Protein AF-A0A536I5G3-F1 (afdb_monomer_lite)

Sequence (88 aa):
MLIRRRPLLRTAVVAGTVGAVAGHAAAKTSAHEAQQDAQMAQMQKQTHTEQMEAAKIATLGKLKKMLDQGVLTQQEFDTERGKILHGA

Foldseek 3Di:
DDDDDDDPPPPDPDDDDDPDPVPVVVVVVVVVVVVVVVVVVVVVVVVVVVVLVVVLVVVLVVLVVCCVVVVDPPVVSVVVNCCSVVND

Radius of gyration: 27.37 Å; chains: 1; bounding box: 61×52×52 Å

Structure (mmCIF, N/CA/C/O backbone):
data_AF-A0A536I5G3-F1
#
_entry.id   AF-A0A536I5G3-F1
#
loop_
_atom_site.group_PDB
_atom_site.id
_atom_site.type_symbol
_atom_site.label_atom_id
_atom_site.label_alt_id
_atom_site.label_comp_id
_atom_site.label_asym_id
_atom_site.label_entity_id
_atom_site.label_seq_id
_atom_site.pdbx_PDB_ins_code
_atom_site.Cartn_x
_atom_site.Cartn_y
_atom_site.Cartn_z
_atom_site.occupancy
_atom_site.B_iso_or_equiv
_atom_site.auth_seq_id
_atom_site.auth_comp_id
_atom_site.auth_asym_id
_atom_site.auth_atom_id
_atom_site.pdbx_PDB_model_num
ATOM 1 N N . MET A 1 1 ? 20.076 -43.058 -34.529 1.00 56.66 1 MET A N 1
ATOM 2 C CA . MET A 1 1 ? 20.907 -42.313 -33.554 1.00 56.66 1 MET A CA 1
ATOM 3 C C . MET A 1 1 ? 22.008 -41.595 -34.311 1.00 56.66 1 MET A C 1
ATOM 5 O O . MET A 1 1 ? 22.682 -42.283 -35.054 1.00 56.66 1 MET A O 1
ATOM 9 N N . LEU A 1 2 ? 22.179 -40.275 -34.152 1.00 52.53 2 LEU A N 1
ATOM 10 C CA . LEU A 1 2 ? 23.453 -39.558 -34.364 1.00 52.53 2 LEU A CA 1
ATOM 11 C C . LEU A 1 2 ? 23.300 -38.108 -33.870 1.00 52.53 2 LEU A C 1
ATOM 13 O O . LEU A 1 2 ? 22.832 -37.213 -34.568 1.00 52.53 2 LEU A O 1
ATOM 17 N N . ILE A 1 3 ? 23.650 -37.933 -32.599 1.00 61.28 3 ILE A N 1
ATOM 18 C CA . ILE A 1 3 ? 23.603 -36.696 -31.818 1.00 61.28 3 ILE A CA 1
ATOM 19 C C . ILE A 1 3 ? 24.813 -35.843 -32.212 1.00 61.28 3 ILE A C 1
ATOM 21 O O . ILE A 1 3 ? 25.946 -36.207 -31.897 1.00 61.28 3 ILE A O 1
ATOM 25 N N . ARG A 1 4 ? 24.606 -34.704 -32.881 1.00 66.25 4 ARG A N 1
ATOM 26 C CA . ARG A 1 4 ? 25.697 -33.755 -33.156 1.00 66.25 4 ARG A CA 1
ATOM 27 C C . ARG A 1 4 ? 25.840 -32.794 -31.978 1.00 66.25 4 ARG A C 1
ATOM 29 O O . ARG A 1 4 ? 25.025 -31.901 -31.769 1.00 66.25 4 ARG A O 1
ATOM 36 N N . ARG A 1 5 ? 26.866 -33.058 -31.169 1.00 68.25 5 ARG A N 1
ATOM 37 C CA . ARG A 1 5 ? 27.278 -32.266 -30.006 1.00 68.25 5 ARG A CA 1
ATOM 38 C C . ARG A 1 5 ? 27.782 -30.885 -30.449 1.00 68.25 5 ARG A C 1
ATOM 40 O O . ARG A 1 5 ? 28.482 -30.764 -31.449 1.00 68.25 5 ARG A O 1
ATOM 47 N N . ARG A 1 6 ? 27.415 -29.865 -29.672 1.00 71.94 6 ARG A N 1
ATOM 48 C CA . ARG A 1 6 ? 27.824 -28.456 -29.802 1.00 71.94 6 ARG A CA 1
ATOM 49 C C . ARG A 1 6 ? 29.339 -28.288 -29.596 1.00 71.94 6 ARG A C 1
ATOM 51 O O . ARG A 1 6 ? 29.855 -28.892 -28.656 1.00 71.94 6 ARG A O 1
ATOM 58 N N . PRO A 1 7 ? 30.019 -27.371 -30.301 1.00 59.59 7 PRO A N 1
ATOM 59 C CA . PRO A 1 7 ? 31.191 -26.708 -29.753 1.00 59.59 7 PRO A CA 1
ATOM 60 C C . PRO A 1 7 ? 30.755 -25.469 -28.956 1.00 59.59 7 PRO A C 1
ATOM 62 O O . PRO A 1 7 ? 30.176 -24.523 -29.485 1.00 59.59 7 PRO A O 1
ATOM 65 N N . LEU A 1 8 ? 31.021 -25.499 -27.651 1.00 62.19 8 LEU A N 1
ATOM 66 C CA . LEU A 1 8 ? 31.000 -24.330 -26.779 1.00 62.19 8 LEU A CA 1
ATOM 67 C C . LEU A 1 8 ? 32.182 -23.430 -27.154 1.00 62.19 8 LEU A C 1
ATOM 69 O O . LEU A 1 8 ? 33.304 -23.682 -26.721 1.00 62.19 8 LEU A O 1
ATOM 73 N N . LEU A 1 9 ? 31.945 -22.366 -27.916 1.00 58.97 9 LEU A N 1
ATOM 74 C CA . LEU A 1 9 ? 32.908 -21.270 -28.017 1.00 58.97 9 LEU A CA 1
ATOM 75 C C . LEU A 1 9 ? 32.719 -20.341 -26.816 1.00 58.97 9 LEU A C 1
ATOM 77 O O . LEU A 1 9 ? 32.076 -19.300 -26.888 1.00 58.97 9 LEU A O 1
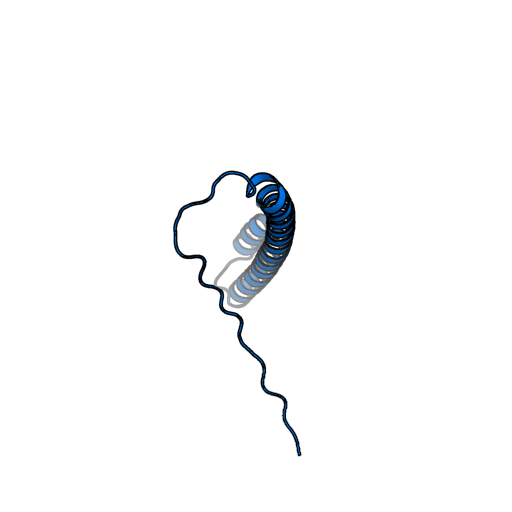ATOM 81 N N . ARG A 1 10 ? 33.273 -20.763 -25.677 1.00 56.03 10 ARG A N 1
ATOM 82 C CA . ARG A 1 10 ? 33.591 -19.869 -24.562 1.00 56.03 10 ARG A CA 1
ATOM 83 C C . ARG A 1 10 ? 34.911 -19.176 -24.886 1.00 56.03 10 ARG A C 1
ATOM 85 O O . ARG A 1 10 ? 35.974 -19.640 -24.489 1.00 56.03 10 ARG A O 1
ATOM 92 N N . THR A 1 11 ? 34.842 -18.085 -25.637 1.00 54.75 11 THR A N 1
ATOM 93 C CA . THR A 1 11 ? 35.968 -17.164 -25.799 1.00 54.75 11 THR A CA 1
ATOM 94 C C . THR A 1 11 ? 36.071 -16.313 -24.541 1.00 54.75 11 THR A C 1
ATOM 96 O O . THR A 1 11 ? 35.314 -15.362 -24.354 1.00 54.75 11 THR A O 1
ATOM 99 N N . ALA A 1 12 ? 36.985 -16.694 -23.650 1.00 58.03 12 ALA A N 1
ATOM 100 C CA . ALA A 1 12 ? 37.431 -15.836 -22.568 1.00 58.03 12 ALA A CA 1
ATOM 101 C C . ALA A 1 12 ? 38.168 -14.641 -23.189 1.00 58.03 12 ALA A C 1
ATOM 103 O O . ALA A 1 12 ? 39.237 -14.803 -23.775 1.00 58.03 12 ALA A O 1
ATOM 104 N N . VAL A 1 13 ? 37.578 -13.450 -23.096 1.00 54.91 13 VAL A N 1
ATOM 105 C CA . VAL A 1 13 ? 38.263 -12.199 -23.429 1.00 54.91 13 VAL A CA 1
ATOM 106 C C . VAL A 1 13 ? 39.204 -11.898 -22.267 1.00 54.91 13 VAL A C 1
ATOM 108 O O . VAL A 1 13 ? 38.827 -11.286 -21.272 1.00 54.91 13 VAL A O 1
ATOM 111 N N . VAL A 1 14 ? 40.419 -12.437 -22.365 1.00 52.50 14 VAL A N 1
ATOM 112 C CA . VAL A 1 14 ? 41.532 -12.145 -21.464 1.00 52.50 14 VAL A CA 1
ATOM 113 C C . VAL A 1 14 ? 42.202 -10.858 -21.940 1.00 52.50 14 VAL A C 1
ATOM 115 O O . VAL A 1 14 ? 42.611 -10.736 -23.089 1.00 52.50 14 VAL A O 1
ATOM 118 N N . ALA A 1 15 ? 42.229 -9.900 -21.019 1.00 55.84 15 ALA A N 1
ATOM 119 C CA . ALA A 1 15 ? 43.014 -8.676 -20.944 1.00 55.84 15 ALA A CA 1
ATOM 120 C C . ALA A 1 15 ? 44.068 -8.411 -22.046 1.00 55.84 15 ALA A C 1
ATOM 122 O O . ALA A 1 15 ? 45.107 -9.058 -22.096 1.00 55.84 15 ALA A O 1
ATOM 123 N N . GLY A 1 16 ? 43.836 -7.325 -22.796 1.00 49.59 16 GLY A N 1
ATOM 124 C CA . GLY A 1 16 ? 44.867 -6.382 -23.246 1.00 49.59 16 GLY A CA 1
ATOM 125 C C . GLY A 1 16 ? 45.701 -6.767 -24.473 1.00 49.59 16 GLY A C 1
ATOM 126 O O . GLY A 1 16 ? 46.524 -7.666 -24.389 1.00 49.59 16 GLY A O 1
ATOM 127 N N . THR A 1 17 ? 45.548 -5.994 -25.567 1.00 47.47 17 THR A N 1
ATOM 128 C CA . THR A 1 17 ? 46.599 -5.481 -26.503 1.00 47.47 17 THR A CA 1
ATOM 129 C C . THR A 1 17 ? 46.199 -5.382 -27.995 1.00 47.47 17 THR A C 1
ATOM 131 O O . THR A 1 17 ? 46.941 -5.837 -28.850 1.00 47.47 17 THR A O 1
ATOM 134 N N . VAL A 1 18 ? 45.097 -4.706 -28.371 1.00 43.56 18 VAL A N 1
ATOM 135 C CA . VAL A 1 18 ? 44.981 -4.048 -29.709 1.00 43.56 18 VAL A CA 1
ATOM 136 C C . VAL A 1 18 ? 43.835 -3.018 -29.736 1.00 43.56 18 VAL A C 1
ATOM 138 O O . VAL A 1 18 ? 42.681 -3.336 -30.005 1.00 43.56 18 VAL A O 1
ATOM 141 N N . GLY A 1 19 ? 44.144 -1.754 -29.435 1.00 47.53 19 GLY A N 1
ATOM 142 C CA . GLY A 1 19 ? 43.168 -0.674 -29.217 1.00 47.53 19 GLY A CA 1
ATOM 143 C C . GLY A 1 19 ? 42.674 0.110 -30.445 1.00 47.53 19 GLY A C 1
ATOM 144 O O . GLY A 1 19 ? 42.090 1.167 -30.248 1.00 47.53 19 GLY A O 1
ATOM 145 N N . ALA A 1 20 ? 42.881 -0.332 -31.693 1.00 48.97 20 ALA A N 1
ATOM 146 C CA . ALA A 1 20 ? 42.632 0.534 -32.867 1.00 48.97 20 ALA A CA 1
ATOM 147 C C . ALA A 1 20 ? 41.419 0.170 -33.752 1.00 48.97 20 ALA A C 1
ATOM 149 O O . ALA A 1 20 ? 40.963 1.006 -34.523 1.00 48.97 20 ALA A O 1
ATOM 150 N N . VAL A 1 21 ? 40.839 -1.029 -33.626 1.00 43.66 21 VAL A N 1
ATOM 151 C CA . VAL A 1 21 ? 39.613 -1.432 -34.367 1.00 43.66 21 VAL A CA 1
ATOM 152 C C . VAL A 1 21 ? 38.398 -1.655 -33.455 1.00 43.66 21 VAL A C 1
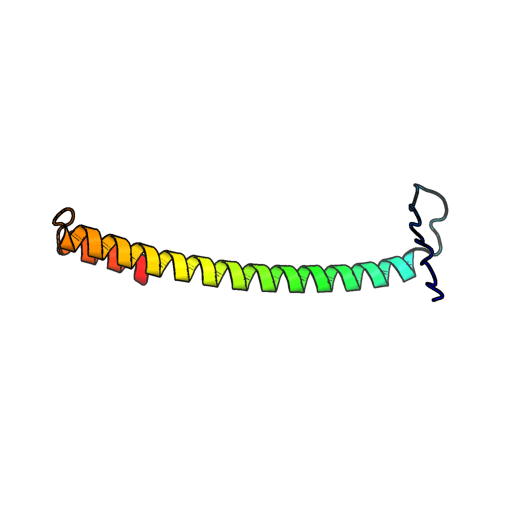ATOM 154 O O . VAL A 1 21 ? 37.314 -2.004 -33.915 1.00 43.66 21 VAL A O 1
ATOM 157 N N . ALA A 1 22 ? 38.552 -1.395 -32.154 1.00 46.69 22 ALA A N 1
ATOM 158 C CA . ALA A 1 22 ? 37.526 -1.643 -31.142 1.00 46.69 22 ALA A CA 1
ATOM 159 C C . ALA A 1 22 ? 36.383 -0.609 -31.135 1.00 46.69 22 ALA A C 1
ATOM 161 O O . ALA A 1 22 ? 35.292 -0.928 -30.675 1.00 46.69 22 ALA A O 1
ATOM 162 N N . GLY A 1 23 ? 36.586 0.602 -31.670 1.00 50.19 23 GLY A N 1
ATOM 163 C CA . GLY A 1 23 ? 35.603 1.690 -31.571 1.00 50.19 23 GLY A CA 1
ATOM 164 C C . GLY A 1 23 ? 34.264 1.408 -32.266 1.00 50.19 23 GLY A C 1
ATOM 165 O O . GLY A 1 23 ? 33.215 1.767 -31.742 1.00 50.19 23 GLY A O 1
ATOM 166 N N . HIS A 1 24 ? 34.268 0.720 -33.415 1.00 53.31 24 HIS A N 1
ATOM 167 C CA . HIS A 1 24 ? 33.038 0.485 -34.186 1.00 53.31 24 HIS A CA 1
ATOM 168 C C . HIS A 1 24 ? 32.211 -0.702 -33.662 1.00 53.31 24 HIS A C 1
ATOM 170 O O . HIS A 1 24 ? 30.982 -0.683 -33.727 1.00 53.31 24 HIS A O 1
ATOM 176 N N . ALA A 1 25 ? 32.875 -1.724 -33.110 1.00 53.06 25 ALA A N 1
ATOM 177 C CA . ALA A 1 25 ? 32.205 -2.832 -32.435 1.00 53.06 25 ALA A CA 1
ATOM 178 C C . ALA A 1 25 ? 31.698 -2.406 -31.050 1.00 53.06 25 ALA A C 1
ATOM 180 O O . ALA A 1 25 ? 30.547 -2.674 -30.727 1.00 53.06 25 ALA A O 1
ATOM 181 N N . ALA A 1 26 ? 32.505 -1.659 -30.285 1.00 53.12 26 ALA A N 1
ATOM 182 C CA . ALA A 1 26 ? 32.098 -1.105 -28.997 1.00 53.12 26 ALA A CA 1
ATOM 183 C C . ALA A 1 26 ? 30.889 -0.169 -29.134 1.00 53.12 26 ALA A C 1
ATOM 185 O O . ALA A 1 26 ? 29.940 -0.318 -28.379 1.00 53.12 26 ALA A O 1
ATOM 186 N N . ALA A 1 27 ? 30.846 0.708 -30.146 1.00 59.09 27 ALA A N 1
ATOM 187 C CA . ALA A 1 27 ? 29.705 1.604 -30.362 1.00 59.09 27 ALA A CA 1
ATOM 188 C C . ALA A 1 27 ? 28.373 0.860 -30.593 1.00 59.09 27 ALA A C 1
ATOM 190 O O . ALA A 1 27 ? 27.326 1.306 -30.123 1.00 59.09 27 ALA A O 1
ATOM 191 N N . LYS A 1 28 ? 28.399 -0.285 -31.291 1.00 61.75 28 LYS A N 1
ATOM 192 C CA . LYS A 1 28 ? 27.204 -1.121 -31.498 1.00 61.75 28 LYS A CA 1
ATOM 193 C C . LYS A 1 28 ? 26.792 -1.859 -30.228 1.00 61.75 28 LYS A C 1
ATOM 195 O O . LYS A 1 28 ? 25.598 -1.946 -29.956 1.00 61.75 28 LYS A O 1
ATOM 200 N N . THR A 1 29 ? 27.752 -2.355 -29.449 1.00 60.91 29 THR A N 1
ATOM 201 C CA . THR A 1 29 ? 27.464 -3.013 -28.168 1.00 60.91 29 THR A CA 1
ATOM 202 C C . THR A 1 29 ? 26.899 -2.015 -27.161 1.00 60.91 29 THR A C 1
ATOM 204 O O . THR A 1 29 ? 25.851 -2.281 -26.590 1.00 60.91 29 THR A O 1
ATOM 207 N N . SER A 1 30 ? 27.478 -0.815 -27.059 1.00 61.25 30 SER A N 1
ATOM 208 C CA . SER A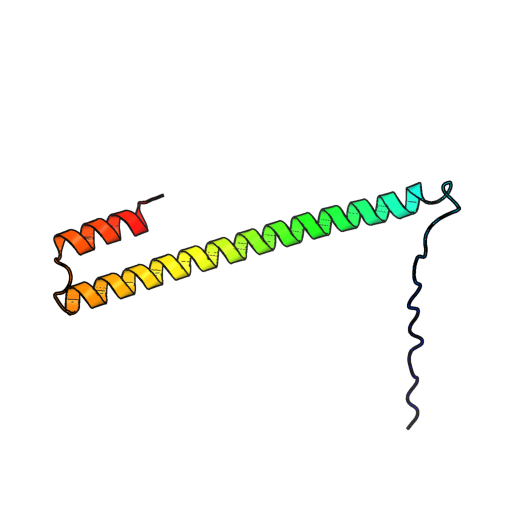 1 30 ? 26.998 0.238 -26.157 1.00 61.25 30 SER A CA 1
ATOM 209 C C . SER A 1 30 ? 25.582 0.716 -26.488 1.00 61.25 30 SER A C 1
ATOM 211 O O . SER A 1 30 ? 24.791 0.970 -25.583 1.00 61.25 30 SER A O 1
ATOM 213 N N . ALA A 1 31 ? 25.220 0.804 -27.774 1.00 66.31 31 ALA A N 1
ATOM 214 C CA . ALA A 1 31 ? 23.849 1.132 -28.174 1.00 66.31 31 ALA A CA 1
ATOM 215 C C . ALA A 1 31 ? 22.850 0.028 -27.777 1.00 66.31 31 ALA A C 1
ATOM 217 O O . ALA A 1 31 ? 21.736 0.316 -27.338 1.00 66.31 31 ALA A O 1
ATOM 218 N N . HIS A 1 32 ? 23.263 -1.236 -27.900 1.00 69.88 32 HIS A N 1
ATOM 219 C CA . HIS A 1 32 ? 22.432 -2.389 -27.567 1.00 69.88 32 HIS A CA 1
ATOM 220 C C . HIS A 1 32 ? 22.289 -2.597 -26.047 1.00 69.88 32 HIS A C 1
ATOM 222 O O . HIS A 1 32 ? 21.223 -3.008 -25.586 1.00 69.88 32 HIS A O 1
ATOM 228 N N . GLU A 1 33 ? 23.333 -2.282 -25.276 1.00 70.56 33 GLU A N 1
ATOM 229 C CA . GLU A 1 33 ? 23.338 -2.266 -23.807 1.00 70.56 33 GLU A CA 1
ATOM 230 C C . GLU A 1 33 ? 22.419 -1.161 -23.270 1.00 70.56 33 GLU A C 1
ATOM 232 O O . GLU A 1 33 ? 21.553 -1.436 -22.443 1.00 70.56 33 GLU A O 1
ATOM 237 N N . ALA A 1 34 ? 22.506 0.058 -23.817 1.00 73.25 34 ALA A N 1
ATOM 238 C CA . ALA A 1 34 ? 21.636 1.168 -23.422 1.00 73.25 34 ALA A CA 1
ATOM 239 C C . ALA A 1 34 ? 20.141 0.876 -23.673 1.00 73.25 34 ALA A C 1
ATOM 241 O O . ALA A 1 34 ? 19.289 1.243 -22.862 1.00 73.25 34 ALA A O 1
ATOM 242 N N . GLN A 1 35 ? 19.803 0.189 -24.773 1.00 76.81 35 GLN A N 1
ATOM 243 C CA . GLN A 1 35 ? 18.425 -0.247 -25.032 1.00 76.81 35 GLN A CA 1
ATOM 244 C C . GLN A 1 35 ? 17.956 -1.345 -24.068 1.00 76.81 35 GLN A C 1
ATOM 246 O O . GLN A 1 35 ? 16.798 -1.316 -23.649 1.00 76.81 35 GLN A O 1
ATOM 251 N N . GLN A 1 36 ? 18.821 -2.298 -23.708 1.00 72.62 36 GLN A N 1
ATOM 252 C CA . GLN A 1 36 ? 18.476 -3.340 -22.735 1.00 72.62 36 GLN A CA 1
ATOM 253 C C . GLN A 1 36 ? 18.265 -2.759 -21.336 1.00 72.62 36 GLN A C 1
ATOM 255 O O . GLN A 1 36 ? 17.264 -3.089 -20.703 1.00 72.62 36 GLN A O 1
ATOM 260 N N . ASP A 1 37 ? 19.131 -1.851 -20.885 1.00 78.25 37 ASP A N 1
ATOM 261 C CA . ASP A 1 37 ? 18.972 -1.167 -19.596 1.00 78.25 37 ASP A CA 1
ATOM 262 C C . ASP A 1 37 ? 17.682 -0.346 -19.541 1.00 78.25 37 ASP A C 1
ATOM 264 O O . ASP A 1 37 ? 16.942 -0.422 -18.558 1.00 78.25 37 ASP A O 1
ATOM 268 N N . ALA A 1 38 ? 17.345 0.379 -20.614 1.00 77.75 38 ALA A N 1
ATOM 269 C CA . ALA A 1 38 ? 16.083 1.112 -20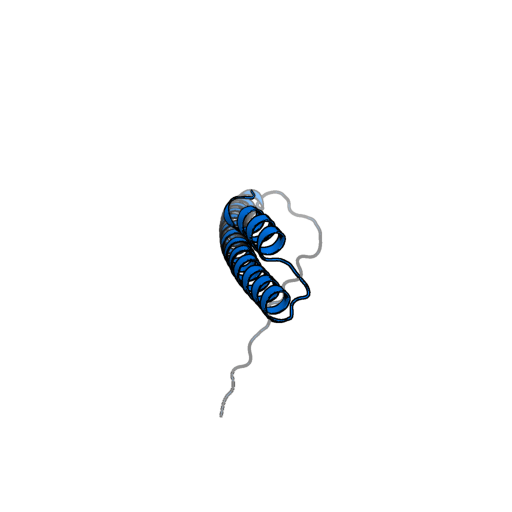.694 1.00 77.75 38 ALA A CA 1
ATOM 270 C C . ALA A 1 38 ? 14.864 0.177 -20.586 1.00 77.75 38 ALA A C 1
ATOM 272 O O . ALA A 1 38 ? 13.896 0.486 -19.886 1.00 77.75 38 ALA A O 1
ATOM 273 N N . GLN A 1 39 ? 14.920 -0.987 -21.238 1.00 78.50 39 GLN A N 1
ATOM 274 C CA . GLN A 1 39 ? 13.838 -1.970 -21.228 1.00 78.50 39 GLN A CA 1
ATOM 275 C C . GLN A 1 39 ? 13.713 -2.678 -19.865 1.00 78.50 39 GLN A C 1
ATOM 277 O O . GLN A 1 39 ? 12.601 -2.861 -19.364 1.00 78.50 39 GLN A O 1
ATOM 282 N N . MET A 1 40 ? 14.835 -3.000 -19.212 1.00 71.69 40 MET A N 1
ATOM 283 C CA . MET A 1 40 ? 14.859 -3.557 -17.854 1.00 71.69 40 MET A CA 1
ATOM 284 C C . MET A 1 40 ? 14.360 -2.552 -16.811 1.00 71.69 40 MET A C 1
ATOM 286 O O . MET A 1 40 ? 13.560 -2.917 -15.950 1.00 71.69 40 MET A O 1
ATOM 290 N N . ALA A 1 41 ? 14.755 -1.280 -16.911 1.00 76.25 41 ALA A N 1
ATOM 291 C CA . ALA A 1 41 ? 14.270 -0.219 -16.030 1.00 76.25 41 ALA A CA 1
ATOM 292 C C . ALA A 1 41 ? 12.751 -0.010 -16.164 1.00 76.25 41 ALA A C 1
ATOM 294 O O . ALA A 1 41 ? 12.061 0.239 -15.173 1.00 76.25 41 ALA A O 1
ATOM 295 N N . GLN A 1 42 ? 12.209 -0.141 -17.378 1.00 75.12 42 GLN A N 1
ATOM 296 C CA . GLN A 1 42 ? 10.770 -0.045 -17.616 1.00 75.12 42 GLN A CA 1
ATOM 297 C C . GLN A 1 42 ? 10.011 -1.244 -17.021 1.00 75.12 42 GLN A C 1
ATOM 299 O O . GLN A 1 42 ? 9.001 -1.054 -16.341 1.00 75.12 42 GLN A O 1
ATOM 304 N N . MET A 1 43 ? 10.542 -2.460 -17.180 1.00 69.88 43 MET A N 1
ATOM 305 C CA . MET A 1 43 ? 9.961 -3.681 -16.606 1.00 69.88 43 MET A CA 1
ATOM 306 C C . MET A 1 43 ? 10.033 -3.705 -15.067 1.00 69.88 43 MET A C 1
ATOM 308 O O . MET A 1 43 ? 9.083 -4.125 -14.400 1.00 69.88 43 MET A O 1
ATOM 312 N N . GLN A 1 44 ? 11.118 -3.187 -14.479 1.00 72.25 44 GLN A N 1
ATOM 313 C CA . GLN A 1 44 ? 11.233 -3.011 -13.027 1.00 72.25 44 GLN A CA 1
ATOM 314 C C . GLN A 1 44 ? 10.214 -2.003 -12.490 1.00 72.25 44 GLN A C 1
ATOM 316 O O . GLN A 1 44 ? 9.603 -2.251 -11.455 1.00 72.25 44 GLN A O 1
ATOM 321 N N . LYS A 1 45 ? 9.970 -0.889 -13.195 1.00 71.00 45 LYS A N 1
ATOM 322 C CA . LYS A 1 45 ? 8.943 0.082 -12.782 1.00 71.00 45 LYS A CA 1
ATOM 323 C C . LYS A 1 45 ? 7.538 -0.520 -12.785 1.00 71.00 45 LYS A C 1
ATOM 325 O O . LYS A 1 45 ? 6.789 -0.284 -11.840 1.00 71.00 45 LYS A O 1
ATOM 330 N N . GLN A 1 46 ? 7.180 -1.313 -13.796 1.00 68.50 46 GLN A N 1
ATOM 331 C CA . GLN A 1 46 ? 5.866 -1.970 -13.831 1.00 68.50 46 GLN A CA 1
ATOM 332 C C . GLN A 1 46 ? 5.680 -2.948 -12.669 1.00 68.50 46 GLN A C 1
ATOM 334 O O . GLN A 1 46 ? 4.706 -2.833 -11.927 1.00 68.50 46 GLN A O 1
ATOM 339 N N . THR A 1 47 ? 6.660 -3.823 -12.438 1.00 65.44 47 THR A N 1
ATOM 340 C CA . THR A 1 47 ? 6.590 -4.810 -11.348 1.00 65.44 47 THR A CA 1
ATOM 341 C C . THR A 1 47 ? 6.552 -4.161 -9.962 1.00 65.44 47 THR A C 1
ATOM 343 O O . THR A 1 47 ? 5.796 -4.608 -9.102 1.00 65.44 47 THR A O 1
ATOM 346 N N . HIS A 1 48 ? 7.284 -3.064 -9.740 1.00 72.88 48 HIS A N 1
ATOM 347 C CA . HIS A 1 48 ? 7.234 -2.336 -8.465 1.00 72.88 48 HIS A CA 1
ATOM 348 C C . HIS A 1 48 ? 5.866 -1.698 -8.195 1.00 72.88 48 HIS A C 1
ATOM 350 O O . HIS A 1 48 ? 5.405 -1.663 -7.054 1.00 72.88 48 HIS A O 1
ATOM 356 N N . THR A 1 49 ? 5.211 -1.191 -9.241 1.00 73.69 49 THR A N 1
ATOM 357 C CA . THR A 1 49 ? 3.914 -0.516 -9.106 1.00 73.69 49 THR A CA 1
ATOM 358 C C . THR A 1 49 ? 2.816 -1.527 -8.767 1.00 73.69 49 THR A C 1
ATOM 360 O O . THR A 1 49 ? 2.066 -1.319 -7.815 1.00 73.69 49 THR A O 1
ATOM 363 N N . GLU A 1 50 ? 2.797 -2.671 -9.456 1.00 72.69 50 GLU A N 1
ATOM 364 C CA . GLU A 1 50 ? 1.858 -3.771 -9.188 1.00 72.69 50 GLU A CA 1
ATOM 365 C C . GLU A 1 50 ? 2.056 -4.376 -7.790 1.00 72.69 50 GLU A C 1
ATOM 367 O O . GLU A 1 50 ? 1.088 -4.657 -7.082 1.00 72.69 50 GLU A O 1
ATOM 372 N N . GLN A 1 51 ? 3.308 -4.534 -7.345 1.00 74.88 51 GLN A N 1
ATOM 373 C CA . GLN A 1 51 ? 3.611 -5.026 -5.997 1.00 74.88 51 GLN A CA 1
ATOM 374 C C . GLN A 1 51 ? 3.156 -4.054 -4.904 1.00 74.88 51 GLN A C 1
ATOM 376 O O . GLN A 1 51 ? 2.614 -4.491 -3.886 1.00 74.88 51 GLN A O 1
ATOM 381 N N . MET A 1 52 ? 3.337 -2.745 -5.106 1.00 79.00 52 MET A N 1
ATOM 382 C CA . MET A 1 52 ? 2.852 -1.739 -4.160 1.00 79.00 52 MET A CA 1
ATOM 383 C C . MET A 1 52 ? 1.323 -1.703 -4.097 1.00 79.00 52 MET A C 1
ATOM 385 O O . MET A 1 52 ? 0.765 -1.598 -3.006 1.00 79.00 52 MET A O 1
ATOM 389 N N . GLU A 1 53 ? 0.630 -1.824 -5.229 1.00 82.31 53 GLU A N 1
ATOM 390 C CA . GLU A 1 53 ? -0.836 -1.845 -5.260 1.00 82.31 53 GLU A CA 1
ATOM 391 C C . GLU A 1 53 ? -1.406 -3.100 -4.582 1.00 82.31 53 GLU A C 1
ATOM 393 O O . GLU A 1 53 ? -2.276 -3.002 -3.712 1.00 82.31 53 GLU A O 1
ATOM 398 N N . ALA A 1 54 ? -0.839 -4.274 -4.873 1.00 85.38 54 ALA A N 1
ATOM 399 C CA . ALA A 1 54 ? -1.203 -5.516 -4.197 1.00 85.38 54 ALA A CA 1
ATOM 400 C C . ALA A 1 54 ? -0.953 -5.443 -2.679 1.00 85.38 54 ALA A C 1
ATOM 402 O O . ALA A 1 54 ? -1.779 -5.907 -1.885 1.00 85.38 54 ALA A O 1
ATOM 403 N N . ALA A 1 55 ? 0.151 -4.816 -2.254 1.00 87.88 55 ALA A N 1
ATOM 404 C CA . ALA A 1 55 ? 0.447 -4.596 -0.842 1.00 87.88 55 ALA A CA 1
ATOM 405 C C . ALA A 1 55 ? -0.585 -3.678 -0.167 1.00 87.88 55 ALA A C 1
ATOM 407 O O . ALA A 1 55 ? -1.028 -3.993 0.939 1.00 87.88 55 ALA A O 1
ATOM 408 N N . LYS A 1 56 ? -1.025 -2.598 -0.833 1.00 89.50 56 LYS A N 1
ATOM 409 C CA . LYS A 1 56 ? -2.086 -1.702 -0.333 1.00 89.50 56 LYS A CA 1
ATOM 410 C C . LYS A 1 56 ? -3.418 -2.434 -0.153 1.00 89.50 56 LYS A C 1
ATOM 412 O O . LYS A 1 56 ? -4.079 -2.285 0.869 1.00 89.50 56 LYS A O 1
ATOM 417 N N . ILE A 1 57 ? -3.816 -3.271 -1.107 1.00 91.88 57 ILE A N 1
ATOM 418 C CA . ILE A 1 57 ? -5.063 -4.045 -0.990 1.00 91.88 57 ILE A CA 1
ATOM 419 C C . ILE A 1 57 ? -4.960 -5.059 0.161 1.00 91.88 57 ILE A C 1
ATOM 421 O O . ILE A 1 57 ? -5.894 -5.219 0.954 1.00 91.88 57 ILE A O 1
ATOM 425 N N . ALA A 1 58 ? -3.806 -5.713 0.306 1.00 93.81 58 ALA A N 1
ATOM 426 C CA . ALA A 1 58 ? -3.569 -6.660 1.388 1.00 93.81 58 ALA A CA 1
ATOM 427 C C . ALA A 1 58 ? -3.601 -5.997 2.779 1.00 93.81 58 ALA A C 1
ATOM 429 O O . ALA A 1 58 ? -4.125 -6.594 3.724 1.00 93.81 58 ALA A O 1
ATOM 430 N N . THR A 1 59 ? -3.070 -4.777 2.933 1.00 92.00 59 THR A N 1
ATOM 431 C CA . THR A 1 59 ? -3.135 -4.036 4.206 1.00 92.00 59 THR A CA 1
ATOM 432 C C . THR A 1 59 ? -4.562 -3.622 4.552 1.00 92.00 59 THR A C 1
ATOM 434 O O . THR A 1 59 ? -4.977 -3.822 5.694 1.00 92.00 59 THR A O 1
ATOM 437 N N . LEU A 1 60 ? -5.355 -3.168 3.576 1.00 93.69 60 LEU A N 1
ATOM 438 C CA . LEU A 1 60 ? -6.781 -2.867 3.767 1.00 93.69 60 LEU A CA 1
ATOM 439 C C . LEU A 1 60 ? -7.577 -4.086 4.260 1.00 93.69 60 LEU A C 1
ATOM 441 O O . LEU A 1 60 ? -8.390 -3.978 5.179 1.00 93.69 60 LEU A O 1
ATOM 445 N N . GLY A 1 61 ? -7.303 -5.269 3.703 1.00 95.06 61 GLY A N 1
ATOM 446 C CA . GLY A 1 61 ? -7.919 -6.517 4.158 1.00 95.06 61 GLY A CA 1
ATOM 447 C C . GLY A 1 61 ? -7.551 -6.890 5.600 1.00 95.06 61 GLY A C 1
ATOM 448 O O . GLY A 1 61 ? -8.401 -7.382 6.343 1.00 95.06 61 GLY A O 1
ATOM 449 N N . LYS A 1 62 ? -6.302 -6.640 6.023 1.00 95.06 62 LYS A N 1
ATOM 450 C CA . LYS A 1 62 ? -5.860 -6.857 7.415 1.00 95.06 62 LYS A CA 1
ATOM 451 C C . LYS A 1 62 ? -6.543 -5.893 8.384 1.00 95.06 62 LYS A C 1
ATOM 453 O O . LYS A 1 62 ? -7.020 -6.342 9.421 1.00 95.06 62 LYS A O 1
ATOM 458 N N . LEU A 1 63 ? -6.642 -4.612 8.022 1.00 95.25 63 LEU A N 1
ATOM 459 C CA . LEU A 1 63 ? -7.329 -3.597 8.826 1.00 95.25 63 LEU A CA 1
ATOM 460 C C . LEU A 1 63 ? -8.793 -3.972 9.077 1.00 95.25 63 LEU A C 1
ATOM 462 O O . LEU A 1 63 ? -9.253 -3.900 10.213 1.00 95.25 63 LEU A O 1
ATOM 466 N N . LYS A 1 64 ? -9.503 -4.458 8.048 1.00 95.31 64 LYS A N 1
ATOM 467 C CA . LYS A 1 64 ? -10.892 -4.914 8.204 1.00 95.31 64 LYS A CA 1
ATOM 468 C C . LYS A 1 64 ? -11.003 -6.081 9.188 1.00 95.31 64 LYS A C 1
ATOM 470 O O . LYS A 1 64 ? -11.860 -6.061 10.059 1.00 95.31 64 LYS A O 1
ATOM 475 N N . LYS A 1 65 ? -10.105 -7.068 9.101 1.00 96.50 65 LYS A N 1
ATOM 476 C CA . LYS A 1 65 ? -10.094 -8.196 10.048 1.00 96.50 65 LYS A CA 1
ATOM 477 C C . LYS A 1 65 ? -9.892 -7.736 11.492 1.00 96.50 65 LYS A C 1
ATOM 479 O O . LYS A 1 65 ? -10.534 -8.277 12.380 1.00 96.50 65 LYS A O 1
ATOM 484 N N . MET A 1 66 ? -9.029 -6.749 11.726 1.00 96.31 66 MET A N 1
ATOM 485 C CA . MET A 1 66 ? -8.794 -6.221 13.073 1.00 96.31 66 MET A CA 1
ATOM 486 C C . MET A 1 66 ? -9.999 -5.444 13.622 1.00 96.31 66 MET A C 1
ATOM 488 O O . MET A 1 66 ? -10.278 -5.535 14.816 1.00 96.31 66 MET A O 1
ATOM 492 N N . LEU A 1 67 ? -10.725 -4.728 12.758 1.00 96.44 67 LEU A N 1
ATOM 493 C CA . LEU A 1 67 ? -12.003 -4.094 13.095 1.00 96.44 67 LEU A CA 1
ATOM 494 C C . LEU A 1 67 ? -13.059 -5.148 13.464 1.00 96.44 67 LEU A C 1
ATOM 496 O O . LEU A 1 67 ? -13.678 -5.051 14.518 1.00 96.44 67 LEU A O 1
ATOM 500 N N . ASP A 1 68 ? -13.210 -6.191 12.640 1.00 96.75 68 ASP A N 1
ATOM 501 C CA . ASP A 1 68 ? -14.165 -7.286 12.877 1.00 96.75 68 ASP A CA 1
ATOM 502 C C . ASP A 1 68 ? -13.840 -8.067 14.169 1.00 96.75 68 ASP A C 1
ATOM 504 O O . ASP A 1 68 ? -14.730 -8.593 14.833 1.00 96.75 68 ASP A O 1
ATOM 508 N N . GLN A 1 69 ? -12.559 -8.128 14.549 1.00 96.12 69 GLN A N 1
ATOM 509 C CA . GLN A 1 69 ? -12.087 -8.717 15.807 1.00 96.12 69 GLN A CA 1
ATOM 510 C C . GLN A 1 69 ? -12.253 -7.790 17.023 1.00 96.12 69 GLN A C 1
ATOM 512 O O . GLN A 1 69 ? -11.978 -8.216 18.144 1.00 96.12 69 GLN A O 1
ATOM 517 N N . GLY A 1 70 ? -12.660 -6.533 16.822 1.00 93.25 70 GLY A N 1
ATOM 518 C CA . GLY A 1 70 ? -12.770 -5.530 17.882 1.00 93.25 70 GLY A CA 1
ATOM 519 C C . GLY A 1 70 ? -11.426 -5.042 18.436 1.00 93.25 70 GLY A C 1
ATOM 520 O O . GLY A 1 70 ? -11.397 -4.435 19.502 1.00 93.25 70 GLY A O 1
ATOM 521 N N . VAL A 1 71 ? -10.314 -5.3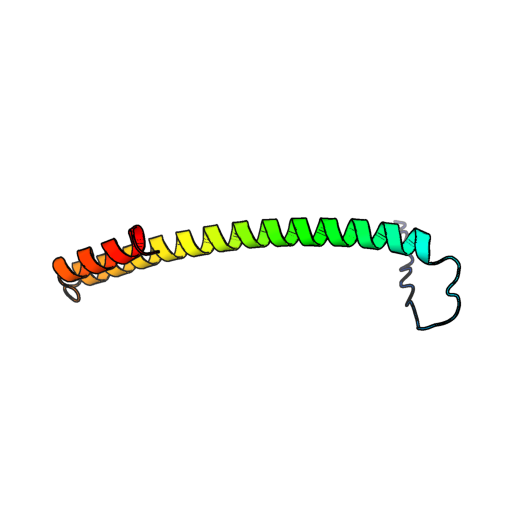09 17.739 1.00 96.19 71 VAL A N 1
ATOM 522 C CA . VAL A 1 71 ? -8.969 -4.821 18.108 1.00 96.19 71 VAL A CA 1
ATOM 523 C C . VAL A 1 71 ? -8.804 -3.344 17.740 1.00 96.19 71 VAL A C 1
ATOM 525 O O . VAL A 1 71 ? -8.065 -2.623 18.402 1.00 96.19 71 VAL A O 1
ATOM 528 N N . LEU A 1 72 ? -9.491 -2.907 16.682 1.00 94.19 72 LEU A N 1
ATOM 529 C CA . LEU A 1 72 ? -9.515 -1.531 16.189 1.00 94.19 72 LEU A CA 1
ATOM 530 C C . LEU A 1 72 ? -10.942 -0.986 16.232 1.00 94.19 72 LEU A C 1
ATOM 532 O O . LEU A 1 72 ? -11.906 -1.715 15.999 1.00 94.19 72 LEU A O 1
ATOM 536 N N . THR A 1 73 ? -11.073 0.310 16.494 1.00 95.56 73 THR A N 1
ATOM 537 C CA . THR A 1 73 ? -12.350 1.022 16.405 1.00 95.56 73 THR A CA 1
ATOM 538 C C . THR A 1 73 ? -12.645 1.459 14.967 1.00 95.56 73 THR A C 1
ATOM 540 O O . THR A 1 73 ? -11.748 1.570 14.126 1.00 95.56 73 THR A O 1
ATOM 543 N N . GLN A 1 74 ? -13.913 1.768 14.676 1.00 92.38 74 GLN A N 1
ATOM 544 C CA . GLN A 1 74 ? -14.329 2.262 13.358 1.00 92.38 74 GLN A CA 1
ATOM 545 C C . GLN A 1 74 ? -13.577 3.544 12.957 1.00 92.38 74 GLN A C 1
ATOM 547 O O . GLN A 1 74 ? -13.128 3.674 11.821 1.00 92.38 74 GLN A O 1
ATOM 552 N N . GLN A 1 75 ? -13.372 4.459 13.910 1.00 92.25 75 GLN A N 1
ATOM 553 C CA . GLN A 1 75 ? -12.659 5.719 13.688 1.00 92.25 75 GLN A CA 1
ATOM 554 C C . GLN A 1 75 ? -11.200 5.493 13.258 1.00 92.25 75 GLN A C 1
ATOM 556 O O . GLN A 1 75 ? -10.696 6.165 12.353 1.00 92.25 75 GLN A O 1
ATOM 561 N N . GLU A 1 76 ? -10.510 4.550 13.899 1.00 92.94 76 GLU A N 1
ATOM 562 C CA . GLU A 1 76 ? -9.117 4.228 13.583 1.00 92.94 76 GLU A CA 1
ATOM 563 C C . GLU A 1 76 ? -9.004 3.509 12.238 1.00 92.94 76 GLU A C 1
ATOM 565 O O . GLU A 1 76 ? -8.135 3.843 11.431 1.00 92.94 76 GLU A O 1
ATOM 570 N N . PHE A 1 77 ? -9.926 2.585 11.953 1.00 95.75 77 PHE A N 1
ATOM 571 C CA . PHE A 1 77 ? -10.008 1.924 10.655 1.00 95.75 77 PHE A CA 1
ATOM 572 C C . PHE A 1 77 ? -10.168 2.935 9.513 1.00 95.75 77 PHE A C 1
ATOM 574 O O . PHE A 1 77 ? -9.426 2.875 8.533 1.00 95.75 77 PHE A O 1
ATOM 581 N N . ASP A 1 78 ? -11.097 3.885 9.639 1.00 93.62 78 ASP A N 1
ATOM 582 C CA . ASP A 1 78 ? -11.355 4.881 8.595 1.00 93.62 78 ASP A CA 1
ATOM 583 C C . ASP A 1 78 ? -10.173 5.843 8.409 1.00 93.62 78 ASP A C 1
ATOM 585 O O . ASP A 1 78 ? -9.842 6.209 7.277 1.00 93.62 78 ASP A O 1
ATOM 589 N N . THR A 1 79 ? -9.478 6.183 9.499 1.00 93.94 79 THR A N 1
ATOM 590 C CA . THR A 1 79 ? -8.253 6.992 9.463 1.00 93.94 79 THR A CA 1
ATOM 591 C C . THR A 1 79 ? -7.138 6.280 8.691 1.00 93.94 79 THR A C 1
ATOM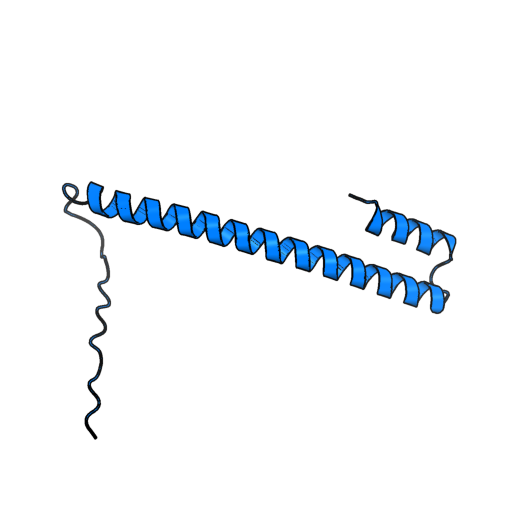 593 O O . THR A 1 79 ? -6.546 6.861 7.781 1.00 93.94 79 THR A O 1
ATOM 596 N N . GLU A 1 80 ? -6.866 5.011 9.002 1.00 92.00 80 GLU A N 1
ATOM 597 C CA . GLU A 1 80 ? -5.823 4.225 8.329 1.00 92.00 80 GLU A CA 1
ATOM 598 C C . GLU A 1 80 ? -6.188 3.891 6.877 1.00 92.00 80 GLU A C 1
ATOM 600 O O . GLU A 1 80 ? -5.354 3.997 5.975 1.00 92.00 80 GLU A O 1
ATOM 605 N N . ARG A 1 81 ? -7.460 3.582 6.604 1.00 93.25 81 ARG A N 1
ATOM 606 C CA . ARG A 1 81 ? -7.966 3.406 5.237 1.00 93.25 81 ARG A CA 1
ATOM 607 C C . ARG A 1 81 ? -7.776 4.676 4.412 1.00 93.25 81 ARG A C 1
ATOM 609 O O . ARG A 1 81 ? -7.345 4.605 3.261 1.00 93.25 81 ARG A O 1
ATOM 616 N N . GLY A 1 82 ? -8.084 5.832 5.001 1.00 92.12 82 GLY A N 1
ATOM 617 C CA . GLY A 1 82 ? -7.876 7.140 4.394 1.00 92.12 82 GLY A CA 1
ATOM 618 C C . GLY A 1 82 ? -6.412 7.371 4.029 1.00 92.12 82 GLY A C 1
ATOM 619 O O . GLY A 1 82 ? -6.137 7.750 2.893 1.00 92.12 82 GLY A O 1
ATOM 620 N N . LYS A 1 83 ? -5.483 7.056 4.940 1.00 90.75 83 LYS A N 1
ATOM 621 C CA . LYS A 1 83 ? -4.034 7.142 4.698 1.00 90.75 83 LYS A CA 1
ATOM 622 C C . LYS A 1 83 ? -3.551 6.191 3.604 1.00 90.75 83 LYS A C 1
ATOM 624 O O . LYS A 1 83 ? -2.687 6.566 2.833 1.00 90.75 83 LYS A O 1
ATOM 629 N N . ILE A 1 84 ? -4.092 4.981 3.485 1.00 90.19 84 ILE A N 1
ATOM 630 C CA . ILE A 1 84 ? -3.635 4.027 2.456 1.00 90.19 84 ILE A CA 1
ATOM 631 C C . ILE A 1 84 ? -4.135 4.409 1.053 1.00 90.19 84 ILE A C 1
ATOM 633 O O . ILE A 1 84 ? -3.422 4.211 0.067 1.00 90.19 84 ILE A O 1
ATOM 637 N N . LEU A 1 85 ? -5.359 4.940 0.958 1.00 87.25 85 LEU A N 1
ATOM 638 C CA . LEU A 1 85 ? -5.986 5.307 -0.317 1.00 87.25 85 LEU A CA 1
ATOM 639 C C . LEU A 1 85 ? -5.575 6.697 -0.809 1.00 87.25 85 LEU A C 1
ATOM 641 O O . LEU A 1 85 ? -5.365 6.876 -2.004 1.00 87.25 85 LEU A O 1
ATOM 645 N N . HIS A 1 86 ? -5.468 7.664 0.103 1.00 85.00 86 HIS A N 1
ATOM 646 C CA . HIS A 1 86 ? -5.172 9.061 -0.223 1.00 85.00 86 HIS A CA 1
ATOM 647 C C . HIS A 1 86 ? -3.755 9.480 0.179 1.00 85.00 86 HIS A C 1
ATOM 649 O O . HIS A 1 86 ? -3.308 10.539 -0.238 1.00 85.00 86 HIS A O 1
ATOM 655 N N . GLY A 1 87 ? -3.051 8.674 0.978 1.00 66.50 87 GLY A N 1
ATOM 656 C CA . GLY A 1 87 ? -1.656 8.905 1.348 1.00 66.50 87 GLY A CA 1
ATOM 657 C C . GLY A 1 87 ? -0.705 8.260 0.349 1.00 66.50 87 GLY A C 1
ATOM 658 O O . GLY A 1 87 ? -0.254 7.122 0.511 1.00 66.50 87 GLY A O 1
ATOM 659 N N . ALA A 1 88 ? -0.416 9.031 -0.693 1.00 49.34 88 ALA A N 1
ATOM 660 C CA . ALA A 1 88 ? 0.922 9.563 -0.913 1.00 49.34 88 ALA A CA 1
ATOM 661 C C . ALA A 1 88 ? 0.800 11.092 -0.883 1.00 49.34 88 ALA A C 1
ATOM 663 O O . ALA A 1 88 ? -0.096 11.598 -1.594 1.00 49.34 88 ALA A O 1
#

Secondary structure (DSSP, 8-state):
----PPP-------S----SSHHHHHHHHHHHHHHHHHHHHHHHHHHHHHHHHHHHHHHHHHHHHHHHTTSS-HHHHHHHHHHHHH--

pLDDT: mean 74.35, std 16.76, range [43.56, 96.75]